Protein AF-K2EK79-F1 (afdb_monomer_lite)

Foldseek 3Di:
DDPPPPPDPPPDDDDDDPDDPPPPDDDAAEDDFDWDPWDADVVQQKIWIFGAAPVRDTDPIAIDRVVVLVHHWYQARRHIDSDHD

pLDDT: mean 81.48, std 20.22, range [35.75, 98.38]

Sequence (85 aa):
MSKRFLRKIFFGLLSIWLGLLSAEGTAVPIIGRPCKNCKVVQATDVMTCECKNKNGDWEGASSVNVGDCGAAVFNCDGKLKCFCL

Secondary structure (DSSP, 8-state):
--S-SSSSS--SS-------------PPPEEES-EEEEEEETTTTEEEEEEB-TTSPBPSPEEEEGGGGTT-EEEETTEEESS--

Structure (mmCIF, N/CA/C/O backbone):
data_AF-K2EK79-F1
#
_entry.id   AF-K2EK79-F1
#
loop_
_atom_site.group_PDB
_atom_site.id
_atom_site.type_symbol
_atom_site.label_atom_id
_atom_site.label_alt_id
_atom_site.label_comp_id
_atom_site.label_asym_id
_atom_site.label_entity_id
_atom_site.label_seq_id
_atom_site.pdbx_PDB_ins_code
_atom_site.Cartn_x
_atom_site.Cartn_y
_atom_site.Cartn_z
_atom_site.occupancy
_atom_site.B_iso_or_equiv
_atom_site.auth_seq_id
_atom_site.auth_comp_id
_atom_site.auth_asym_id
_atom_site.auth_atom_id
_atom_site.pdbx_PDB_model_num
ATOM 1 N N . MET A 1 1 ? -12.068 45.163 -4.798 1.00 35.75 1 MET A N 1
ATOM 2 C CA . MET A 1 1 ? -12.292 45.750 -6.138 1.00 35.75 1 MET A CA 1
ATOM 3 C C . MET A 1 1 ? -11.838 44.753 -7.200 1.00 35.75 1 MET A C 1
ATOM 5 O O . MET A 1 1 ? -10.908 43.993 -6.974 1.00 35.75 1 MET A O 1
ATOM 9 N N . SER A 1 2 ? -12.615 44.657 -8.270 1.00 43.69 2 SER A N 1
ATOM 10 C CA . SER A 1 2 ? -12.822 43.484 -9.123 1.00 43.69 2 SER A CA 1
ATOM 11 C C . SER A 1 2 ? -11.719 43.248 -10.165 1.00 43.69 2 SER A C 1
ATOM 13 O O . SER A 1 2 ? -11.559 44.054 -11.072 1.00 43.69 2 SER A O 1
ATOM 15 N N . LYS A 1 3 ? -11.062 42.080 -10.139 1.00 39.84 3 LYS A N 1
ATOM 16 C CA . LYS A 1 3 ? -10.389 41.517 -11.332 1.00 39.84 3 LYS A CA 1
ATOM 17 C C . LYS A 1 3 ? -11.351 40.671 -12.192 1.00 39.84 3 LYS A C 1
ATOM 19 O O . LYS A 1 3 ? -10.922 39.936 -13.071 1.00 39.84 3 LYS A O 1
ATOM 24 N N . ARG A 1 4 ? -12.669 40.772 -11.949 1.00 50.50 4 ARG A N 1
ATOM 25 C CA . ARG A 1 4 ? -13.742 40.073 -12.685 1.00 50.50 4 ARG A CA 1
ATOM 26 C C . ARG A 1 4 ? -14.140 40.776 -13.999 1.00 50.50 4 ARG A C 1
ATOM 28 O O . A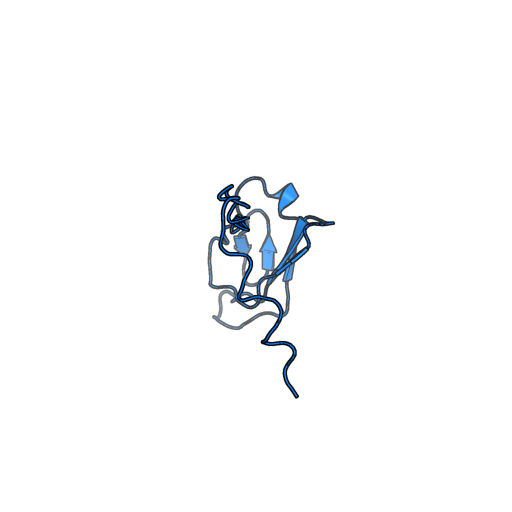RG A 1 4 ? -15.160 40.408 -14.573 1.00 50.50 4 ARG A O 1
ATOM 35 N N . PHE A 1 5 ? -13.390 41.784 -14.465 1.00 46.81 5 PHE A N 1
ATOM 36 C CA . PHE A 1 5 ? -13.818 42.645 -15.580 1.00 46.81 5 PHE A CA 1
ATOM 37 C C . PHE A 1 5 ? -13.031 42.482 -16.893 1.00 46.81 5 PHE A C 1
ATOM 39 O O . PHE A 1 5 ? -13.575 42.778 -17.947 1.00 46.81 5 PHE A O 1
ATOM 46 N N . LEU A 1 6 ? -11.817 41.919 -16.889 1.00 43.22 6 LEU A N 1
ATOM 47 C CA . LEU A 1 6 ? -11.029 41.752 -18.127 1.00 43.22 6 LEU A CA 1
ATOM 48 C C . LEU A 1 6 ? -11.113 40.354 -18.758 1.00 43.22 6 LEU A C 1
ATOM 50 O O . LEU A 1 6 ? -10.306 39.993 -19.604 1.00 43.22 6 LEU A O 1
ATOM 54 N N . ARG A 1 7 ? -12.096 39.548 -18.345 1.00 44.22 7 ARG A N 1
ATOM 55 C CA . ARG A 1 7 ? -12.354 38.215 -18.910 1.00 44.22 7 ARG A CA 1
ATOM 56 C C . ARG A 1 7 ? -13.812 38.082 -19.347 1.00 44.22 7 ARG A C 1
ATOM 58 O O . ARG A 1 7 ? -14.461 37.094 -19.026 1.00 44.22 7 ARG A O 1
ATOM 65 N N . LYS A 1 8 ? -14.370 39.131 -19.966 1.00 45.34 8 LYS A N 1
ATOM 66 C CA . LYS A 1 8 ? -15.771 39.139 -20.429 1.00 45.34 8 LYS A CA 1
ATOM 67 C C . LYS A 1 8 ? -16.030 39.665 -21.851 1.00 45.34 8 LYS A C 1
ATOM 69 O O . LYS A 1 8 ? -17.151 39.489 -22.298 1.00 45.34 8 LYS A O 1
ATOM 74 N N . ILE A 1 9 ? -15.080 40.261 -22.588 1.00 50.50 9 ILE A N 1
ATOM 75 C CA . ILE A 1 9 ? -15.425 40.972 -23.851 1.00 50.50 9 ILE A CA 1
ATOM 76 C C . ILE A 1 9 ? -14.425 40.751 -25.004 1.00 50.50 9 ILE A C 1
ATOM 78 O O . ILE A 1 9 ? -14.146 41.659 -25.766 1.00 50.50 9 ILE A O 1
ATOM 82 N N . PHE A 1 10 ? -13.886 39.546 -25.182 1.00 44.66 10 PHE A N 1
ATOM 83 C CA . PHE A 1 10 ? -13.346 39.147 -26.498 1.00 44.66 10 PHE A CA 1
ATOM 84 C C . PHE A 1 10 ? -13.877 37.760 -26.885 1.00 44.66 10 PHE A C 1
ATOM 86 O O . PHE A 1 10 ? -13.164 36.851 -27.288 1.00 44.66 10 PHE A O 1
ATOM 93 N N . PHE A 1 11 ? -15.192 37.617 -26.714 1.00 50.12 11 PHE A N 1
ATOM 94 C CA . PHE A 1 11 ? -16.032 36.636 -27.394 1.00 50.12 11 PHE A CA 1
ATOM 95 C C . PHE A 1 11 ? -16.366 37.181 -28.789 1.00 50.12 11 PHE A C 1
ATOM 97 O O . PHE A 1 11 ? -17.459 37.684 -29.030 1.00 50.12 11 PHE A O 1
ATOM 104 N N . GLY A 1 12 ? -15.405 37.140 -29.706 1.00 51.59 12 GLY A N 1
ATOM 105 C CA . GLY A 1 12 ? -15.643 37.545 -31.086 1.00 51.59 12 GLY A CA 1
ATOM 106 C C . GLY A 1 12 ? -14.555 37.010 -32.000 1.00 51.59 12 GLY A C 1
ATOM 107 O O . GLY A 1 12 ? -13.540 37.668 -32.168 1.00 51.59 12 GLY A O 1
ATOM 108 N N . LEU A 1 13 ? -14.794 35.830 -32.584 1.00 59.66 13 LEU A N 1
ATOM 109 C CA . LEU A 1 13 ? -14.041 35.232 -33.701 1.00 59.66 13 LEU A CA 1
ATOM 110 C C . LEU A 1 13 ? -12.690 34.549 -33.405 1.00 59.66 13 LEU A C 1
ATOM 112 O O . LEU A 1 13 ? -11.766 34.654 -34.205 1.00 59.66 13 LEU A O 1
ATOM 116 N N . LEU A 1 14 ? -12.588 33.736 -32.347 1.00 50.97 14 LEU A N 1
ATOM 117 C CA . LEU A 1 14 ? -11.592 32.650 -32.339 1.00 50.97 14 LEU A CA 1
ATOM 118 C C . LEU A 1 14 ? -12.070 31.438 -31.530 1.00 50.97 14 LEU A C 1
ATOM 120 O O . LEU A 1 14 ? -11.598 31.128 -30.439 1.00 50.97 14 LEU A O 1
ATOM 124 N N . SER A 1 15 ? -13.073 30.764 -32.077 1.00 60.09 15 SER A N 1
ATOM 125 C CA . SER A 1 15 ? -13.590 29.492 -31.583 1.00 60.09 15 SER A CA 1
ATOM 126 C C . SER A 1 15 ? -12.621 28.360 -31.935 1.00 60.09 15 SER A C 1
ATOM 128 O O . SER A 1 15 ? -12.827 27.675 -32.931 1.00 60.09 15 SER A O 1
ATOM 130 N N . ILE A 1 16 ? -11.570 28.133 -31.147 1.00 54.28 16 ILE A N 1
ATOM 131 C CA . ILE A 1 16 ? -10.827 26.864 -31.206 1.00 54.28 16 ILE A CA 1
ATOM 132 C C . ILE A 1 16 ? -10.592 26.377 -29.781 1.00 54.28 16 ILE A C 1
ATOM 134 O O . ILE A 1 16 ? -9.656 26.794 -29.110 1.00 54.28 16 ILE A O 1
ATOM 138 N N .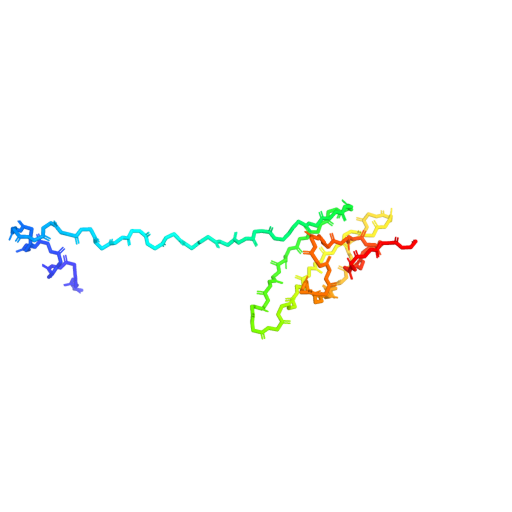 TRP A 1 17 ? -11.526 25.537 -29.325 1.00 56.00 17 TRP A N 1
ATOM 139 C CA . TRP A 1 17 ? -11.282 24.306 -28.572 1.00 56.00 17 TRP A CA 1
ATOM 140 C C . TRP A 1 17 ? -9.929 24.224 -27.847 1.00 56.00 17 TRP A C 1
ATOM 142 O O . TRP A 1 17 ? -9.086 23.395 -28.184 1.00 56.00 17 TRP A O 1
ATOM 152 N N . LEU A 1 18 ? -9.710 25.044 -26.816 1.00 53.78 18 LEU A N 1
ATOM 153 C CA . LEU A 1 18 ? -8.695 24.708 -25.825 1.00 53.78 18 LEU A CA 1
ATOM 154 C C . LEU A 1 18 ? -9.293 23.560 -25.014 1.00 53.78 18 LEU A C 1
ATOM 156 O O . LEU A 1 18 ? -10.193 23.768 -24.199 1.00 53.78 18 LEU A O 1
ATOM 160 N N . GLY A 1 19 ? -8.890 22.347 -25.391 1.00 53.00 19 GLY A N 1
ATOM 161 C CA . GLY A 1 19 ? -9.466 21.095 -24.935 1.00 53.00 19 GLY A CA 1
ATOM 162 C C . GLY A 1 19 ? -9.658 21.050 -23.426 1.00 53.00 19 GLY A C 1
ATOM 163 O O . GLY A 1 19 ? -8.836 21.545 -22.652 1.00 53.00 19 GLY A O 1
ATOM 164 N N . LEU A 1 20 ? -10.751 20.408 -23.015 1.00 59.50 20 LEU A N 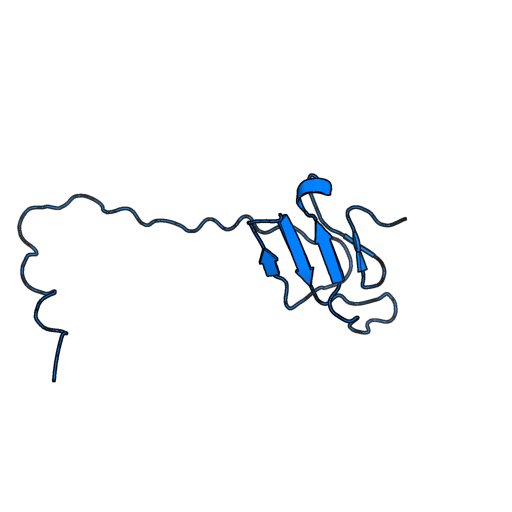1
ATOM 165 C CA . LEU A 1 20 ? -10.813 19.813 -21.693 1.00 59.50 20 LEU A CA 1
ATOM 166 C C . LEU A 1 20 ? -9.601 18.885 -21.566 1.00 59.50 20 LEU A C 1
ATOM 168 O O . LEU A 1 20 ? -9.591 17.796 -22.134 1.00 59.50 20 LEU A O 1
ATOM 172 N N . LEU A 1 21 ? -8.574 19.315 -20.838 1.00 56.69 21 LEU A N 1
ATOM 173 C CA . LEU A 1 21 ? -7.570 18.401 -20.324 1.00 56.69 21 LEU A CA 1
ATOM 174 C C . LEU A 1 21 ? -8.278 17.568 -19.250 1.00 56.69 21 LEU A C 1
ATOM 176 O O . LEU A 1 21 ? -8.403 17.992 -18.101 1.00 56.69 21 LEU A O 1
ATOM 180 N N . SER A 1 22 ? -8.837 16.431 -19.658 1.00 60.53 22 SER A N 1
ATOM 181 C CA . SER A 1 22 ? -9.316 15.414 -18.731 1.00 60.53 22 SER A CA 1
ATOM 182 C C . SER A 1 22 ? -8.095 14.879 -17.985 1.00 60.53 22 SER A C 1
ATOM 184 O O . SER A 1 22 ? -7.178 14.336 -18.596 1.00 60.53 22 SER A O 1
ATOM 186 N N . ALA A 1 23 ? -8.031 15.092 -16.672 1.00 60.91 23 ALA A N 1
ATOM 187 C CA . ALA A 1 23 ? -7.069 14.391 -15.834 1.00 60.91 23 ALA A CA 1
ATOM 188 C C . ALA A 1 23 ? -7.596 12.967 -15.634 1.00 60.91 23 ALA A C 1
ATOM 190 O O . ALA A 1 23 ? -8.346 12.692 -14.698 1.00 60.91 23 ALA A O 1
ATOM 191 N N . GLU A 1 24 ? -7.251 12.072 -16.553 1.00 61.03 24 GLU A N 1
ATOM 192 C CA . GLU A 1 24 ? -7.590 10.656 -16.456 1.00 61.03 24 GLU A CA 1
ATOM 193 C C . GLU A 1 24 ? -6.646 10.017 -15.438 1.00 61.03 24 GLU A C 1
ATOM 195 O O . GLU A 1 24 ? -5.543 9.581 -15.752 1.00 61.03 24 GLU A O 1
ATOM 200 N N . GLY A 1 25 ? -7.042 10.046 -14.165 1.00 59.56 25 GLY A N 1
ATOM 201 C CA . GLY A 1 25 ? -6.360 9.279 -13.134 1.00 59.56 25 GLY A CA 1
ATOM 202 C C . GLY A 1 25 ? -6.755 7.815 -13.266 1.00 59.56 25 GLY A C 1
ATOM 203 O O . GLY A 1 25 ? -7.901 7.465 -12.984 1.00 59.56 25 GLY A O 1
ATOM 204 N N . THR A 1 26 ? -5.827 6.948 -13.670 1.00 65.50 26 THR A N 1
ATOM 205 C CA . THR A 1 26 ? -6.043 5.500 -13.603 1.00 65.50 26 THR A CA 1
ATOM 206 C C . THR A 1 26 ? -6.156 5.101 -12.135 1.00 65.50 26 THR A C 1
ATOM 208 O O . THR A 1 26 ? -5.170 5.119 -11.395 1.00 65.50 26 THR A O 1
ATOM 211 N N . ALA A 1 27 ? -7.368 4.782 -11.683 1.00 77.81 27 ALA A N 1
ATOM 212 C CA . ALA A 1 27 ? -7.560 4.229 -10.353 1.00 77.81 27 ALA A CA 1
ATOM 213 C C . ALA A 1 27 ? -6.882 2.853 -10.294 1.00 77.81 27 ALA A C 1
ATOM 215 O O . ALA A 1 27 ? -7.233 1.954 -11.056 1.00 77.81 27 ALA A O 1
ATOM 216 N N . VAL A 1 28 ? -5.911 2.686 -9.397 1.00 86.25 28 VAL A N 1
ATOM 217 C CA . VAL A 1 28 ? -5.295 1.380 -9.137 1.00 86.25 28 VAL A CA 1
ATOM 218 C C . VAL A 1 28 ? -6.256 0.576 -8.252 1.00 86.25 28 VAL A C 1
ATOM 220 O O . VAL A 1 28 ? -6.568 1.027 -7.144 1.00 86.25 28 VAL A O 1
ATOM 223 N N . PRO A 1 29 ? -6.758 -0.586 -8.706 1.00 91.81 29 PRO A N 1
ATOM 224 C CA . PRO A 1 29 ? -7.688 -1.383 -7.919 1.00 91.81 29 PRO A CA 1
ATOM 225 C C . PRO A 1 29 ? -6.990 -1.988 -6.696 1.00 91.81 29 PRO A C 1
ATOM 227 O O . PRO A 1 29 ? -5.878 -2.514 -6.795 1.00 91.81 29 PRO A O 1
ATOM 230 N N . ILE A 1 30 ? -7.677 -1.947 -5.550 1.00 95.31 30 ILE A N 1
ATOM 231 C CA . ILE A 1 30 ? -7.263 -2.631 -4.321 1.00 95.31 30 ILE A CA 1
ATOM 232 C C . ILE A 1 30 ? -8.234 -3.783 -4.057 1.00 95.31 30 ILE A C 1
ATOM 234 O O . ILE A 1 30 ? -9.429 -3.565 -3.860 1.00 95.31 30 ILE A O 1
ATOM 238 N N . ILE A 1 31 ? -7.717 -5.007 -4.051 1.00 96.38 31 ILE A N 1
ATOM 239 C CA . ILE A 1 31 ? -8.470 -6.244 -3.849 1.00 96.38 31 ILE A CA 1
ATOM 240 C C . ILE A 1 31 ? -8.403 -6.651 -2.374 1.00 96.38 31 ILE A C 1
ATOM 242 O O . ILE A 1 31 ? -7.354 -6.581 -1.732 1.00 96.38 31 ILE A O 1
ATOM 246 N N . GLY A 1 32 ? -9.526 -7.121 -1.835 1.00 95.94 32 GLY A N 1
ATOM 247 C CA . GLY A 1 32 ? -9.631 -7.609 -0.464 1.00 95.94 32 GLY A CA 1
ATOM 248 C C . GLY A 1 32 ? -10.435 -6.668 0.424 1.00 95.94 32 GLY A C 1
ATOM 249 O O . GLY A 1 32 ? -11.452 -6.112 0.012 1.00 95.94 32 GLY A O 1
ATOM 250 N N . ARG A 1 33 ? -10.019 -6.535 1.685 1.00 96.69 33 ARG A N 1
ATOM 251 C CA . ARG A 1 33 ? -10.738 -5.721 2.674 1.00 96.69 33 ARG A CA 1
ATOM 252 C C . ARG A 1 33 ? -10.579 -4.220 2.396 1.00 96.69 33 ARG A C 1
ATOM 254 O O . ARG A 1 33 ? -9.570 -3.823 1.814 1.00 96.69 33 ARG A O 1
ATOM 261 N N . PRO A 1 34 ? -11.516 -3.372 2.865 1.00 97.12 34 PRO A N 1
ATOM 262 C CA . PRO A 1 34 ? -11.507 -1.945 2.562 1.00 97.12 34 PRO A CA 1
ATOM 263 C C . PRO A 1 34 ? -10.212 -1.237 2.964 1.00 97.12 34 PRO A C 1
ATOM 265 O O . PRO A 1 34 ? -9.661 -1.490 4.039 1.00 97.12 34 PRO A O 1
ATOM 268 N N . CYS A 1 35 ? -9.799 -0.288 2.127 1.00 97.69 35 CYS A N 1
ATOM 269 C CA . CYS A 1 35 ? -8.744 0.677 2.410 1.00 97.69 35 CYS A CA 1
ATOM 270 C C . CYS A 1 35 ? -9.277 2.107 2.232 1.00 97.69 35 CYS A C 1
ATOM 272 O O . CYS A 1 35 ? -10.248 2.334 1.509 1.00 97.69 35 CYS A O 1
ATOM 274 N N . LYS A 1 36 ? -8.658 3.070 2.913 1.00 96.62 36 LYS A N 1
ATOM 275 C CA . LYS A 1 36 ? -8.995 4.498 2.876 1.00 96.62 36 LYS A CA 1
ATOM 276 C C . LYS A 1 36 ? -7.726 5.348 2.827 1.00 96.62 36 LYS A C 1
ATOM 278 O O . LYS A 1 36 ? -6.620 4.841 3.006 1.00 96.62 36 LYS A O 1
ATOM 283 N N . ASN A 1 37 ? -7.901 6.653 2.609 1.00 96.06 37 ASN A N 1
ATOM 284 C CA . ASN A 1 37 ? -6.814 7.640 2.589 1.00 96.06 37 ASN A CA 1
ATOM 285 C C . ASN A 1 37 ? -5.691 7.297 1.592 1.00 96.06 37 ASN A C 1
ATOM 287 O O . ASN A 1 37 ? -4.527 7.620 1.822 1.00 96.06 37 ASN A O 1
ATOM 291 N N . CYS A 1 38 ? -6.052 6.643 0.486 1.00 94.94 38 CYS A N 1
ATOM 292 C CA . CYS A 1 38 ? -5.110 6.180 -0.519 1.00 94.94 38 CYS A CA 1
ATOM 293 C C . CYS A 1 38 ? -4.506 7.330 -1.324 1.00 94.94 38 CYS A C 1
ATOM 295 O O . CYS A 1 38 ? -5.219 8.218 -1.795 1.00 94.94 38 CYS A O 1
ATOM 297 N N . LYS A 1 39 ? -3.186 7.291 -1.503 1.00 93.94 39 LYS A N 1
ATOM 298 C CA . LYS A 1 39 ? -2.414 8.252 -2.296 1.00 93.94 39 LYS A CA 1
ATOM 299 C C . LYS A 1 39 ? -1.382 7.505 -3.122 1.00 93.94 39 LYS A C 1
ATOM 301 O O . LYS A 1 39 ? -0.768 6.576 -2.611 1.00 93.94 39 LYS A O 1
ATOM 306 N N . VAL A 1 40 ? -1.172 7.936 -4.361 1.00 91.94 40 VAL A N 1
ATOM 307 C CA . VAL A 1 40 ? -0.113 7.422 -5.23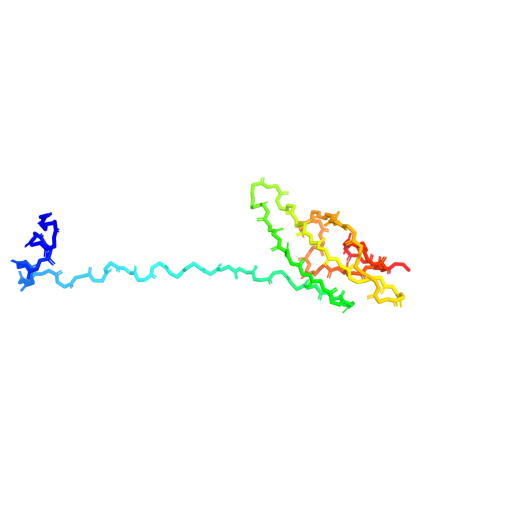6 1.00 91.94 40 VAL A CA 1
ATOM 308 C C . VAL A 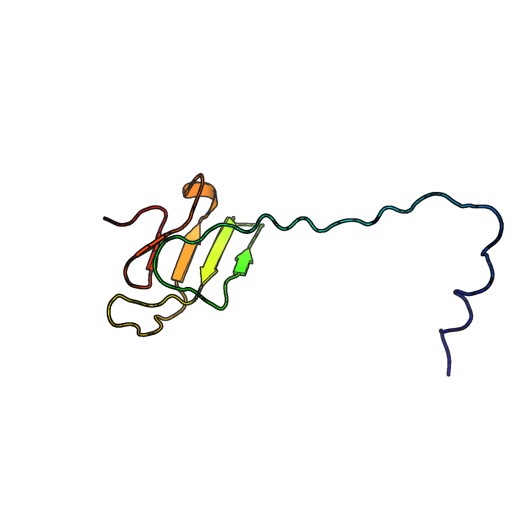1 40 ? 0.849 8.558 -5.550 1.00 91.94 40 VAL A C 1
ATOM 310 O O . VAL A 1 40 ? 0.424 9.641 -5.958 1.00 91.94 40 VAL A O 1
ATOM 313 N N . VAL A 1 41 ? 2.141 8.320 -5.349 1.00 91.50 41 VAL A N 1
ATOM 314 C CA . VAL A 1 41 ? 3.208 9.241 -5.745 1.00 91.50 41 VAL A CA 1
ATOM 315 C C . VAL A 1 41 ? 3.705 8.815 -7.121 1.00 91.50 41 VAL A C 1
ATOM 317 O O . VAL A 1 41 ? 4.480 7.874 -7.223 1.00 91.50 41 VAL A O 1
ATOM 320 N N . GLN A 1 42 ? 3.273 9.514 -8.177 1.00 86.62 42 GLN A N 1
ATOM 321 C CA . GLN A 1 42 ? 3.603 9.151 -9.568 1.00 86.62 42 GLN A CA 1
ATOM 322 C C . GLN A 1 42 ? 5.113 9.132 -9.860 1.00 86.62 42 GLN A C 1
ATOM 324 O O . GLN A 1 42 ? 5.560 8.404 -10.729 1.00 86.62 42 GLN A O 1
ATOM 329 N N . ALA A 1 43 ? 5.919 9.914 -9.134 1.00 89.50 43 ALA A N 1
ATOM 330 C CA . ALA A 1 43 ? 7.370 9.933 -9.331 1.00 89.50 43 ALA A CA 1
ATOM 331 C C . ALA A 1 43 ? 8.072 8.637 -8.882 1.00 89.50 43 ALA A C 1
ATOM 333 O O . ALA A 1 43 ? 9.212 8.402 -9.271 1.00 89.50 43 ALA A O 1
ATOM 334 N N . THR A 1 44 ? 7.427 7.833 -8.030 1.00 92.56 44 THR A N 1
ATOM 335 C CA . THR A 1 44 ? 8.014 6.617 -7.448 1.00 92.56 44 THR A CA 1
ATOM 336 C C . THR A 1 44 ? 7.096 5.402 -7.549 1.00 92.56 44 THR A C 1
ATOM 338 O O . THR A 1 44 ? 7.425 4.364 -6.988 1.00 92.56 44 THR A O 1
ATOM 341 N N . ASP A 1 45 ? 5.913 5.552 -8.150 1.00 92.31 45 ASP A N 1
ATOM 342 C CA . ASP A 1 45 ? 4.830 4.561 -8.178 1.00 92.31 45 ASP A CA 1
ATOM 343 C C . ASP A 1 45 ? 4.465 3.977 -6.803 1.00 92.31 45 ASP A C 1
ATOM 345 O O . ASP A 1 45 ? 3.895 2.896 -6.677 1.00 92.31 45 ASP A O 1
ATOM 349 N N . VAL A 1 46 ? 4.744 4.714 -5.725 1.00 95.44 46 VAL A N 1
ATOM 350 C CA . VAL A 1 46 ? 4.420 4.254 -4.373 1.00 95.44 46 VAL A CA 1
ATOM 351 C C . VAL A 1 46 ? 2.984 4.636 -4.057 1.00 95.44 46 VAL A C 1
ATOM 353 O O . VAL A 1 46 ? 2.641 5.820 -3.989 1.00 95.44 46 VAL A O 1
ATOM 356 N N . MET A 1 47 ? 2.152 3.626 -3.825 1.00 95.44 47 MET A N 1
ATOM 357 C CA . MET A 1 47 ? 0.843 3.777 -3.211 1.00 95.44 47 MET A CA 1
ATOM 358 C C . MET A 1 47 ? 0.965 3.640 -1.698 1.00 95.44 47 MET A C 1
ATOM 360 O O . MET A 1 47 ? 1.585 2.700 -1.212 1.00 95.44 47 MET A O 1
ATOM 364 N N . THR A 1 48 ? 0.289 4.520 -0.965 1.00 97.25 48 THR A N 1
ATOM 365 C CA . THR A 1 48 ? 0.120 4.435 0.487 1.00 97.25 48 THR A CA 1
ATOM 366 C C . THR A 1 48 ? -1.362 4.512 0.840 1.00 97.25 48 THR A C 1
ATOM 368 O O . THR A 1 48 ? -2.047 5.408 0.352 1.00 97.25 48 THR A O 1
ATOM 371 N N . CYS A 1 49 ? -1.851 3.620 1.704 1.00 97.62 49 CYS A N 1
ATOM 372 C CA . CYS A 1 49 ? -3.233 3.595 2.201 1.00 97.62 49 CYS A CA 1
ATOM 373 C C . CYS A 1 49 ? -3.298 3.141 3.667 1.00 97.62 49 CYS A C 1
ATOM 375 O O . CYS A 1 49 ? -2.399 2.459 4.153 1.00 97.62 49 CYS A O 1
ATOM 377 N N . GLU A 1 50 ? -4.406 3.433 4.346 1.00 98.25 50 GLU A N 1
ATOM 378 C CA . GLU A 1 50 ? -4.794 2.782 5.605 1.00 98.25 50 GLU A CA 1
ATOM 379 C C . GLU A 1 50 ? -5.796 1.666 5.300 1.00 98.25 50 GLU A C 1
ATOM 381 O O . GLU A 1 50 ? -6.813 1.910 4.648 1.00 98.25 50 GLU A O 1
ATOM 386 N N . CYS A 1 51 ? -5.539 0.449 5.766 1.00 98.38 51 CYS A N 1
ATOM 387 C CA . CYS A 1 51 ? -6.290 -0.736 5.357 1.00 98.38 51 CYS A CA 1
ATOM 388 C C . CYS A 1 51 ? -6.842 -1.502 6.557 1.00 98.38 51 CYS A C 1
ATOM 390 O O . CYS A 1 51 ? -6.209 -1.565 7.609 1.00 98.38 51 CYS A O 1
ATOM 392 N N . LYS A 1 52 ? -8.027 -2.105 6.401 1.00 98.38 52 LYS A N 1
ATOM 393 C CA . LYS A 1 52 ? -8.595 -2.965 7.444 1.00 98.38 52 LYS A CA 1
ATOM 394 C C . LYS A 1 52 ? -7.881 -4.311 7.520 1.00 98.38 52 LYS A C 1
ATOM 396 O O . LYS A 1 52 ? -7.746 -4.979 6.493 1.00 98.38 52 LYS A O 1
ATOM 401 N N . ASN A 1 53 ? -7.527 -4.739 8.728 1.00 97.88 53 ASN A N 1
ATOM 402 C CA . ASN A 1 53 ? -7.043 -6.089 9.009 1.00 97.88 53 ASN A CA 1
ATOM 403 C C . ASN A 1 53 ? -8.199 -7.116 9.075 1.00 97.88 53 ASN A C 1
ATOM 405 O O . ASN A 1 53 ? -9.382 -6.802 8.851 1.00 97.88 53 ASN A O 1
ATOM 409 N N . LYS A 1 54 ? -7.874 -8.376 9.375 1.00 97.12 54 LYS A N 1
ATOM 410 C CA . LYS A 1 54 ? -8.836 -9.481 9.470 1.00 97.12 54 LYS A CA 1
ATOM 411 C C . LYS A 1 54 ? -9.820 -9.349 10.633 1.00 97.12 54 LYS A C 1
ATOM 413 O O . LYS A 1 54 ? -10.945 -9.841 10.523 1.00 97.12 54 LYS A O 1
ATOM 418 N N . ASN A 1 55 ? -9.432 -8.629 11.680 1.00 97.75 55 ASN A N 1
ATOM 419 C CA . ASN A 1 55 ? -10.272 -8.320 12.836 1.00 97.75 55 ASN A CA 1
ATOM 420 C C . ASN A 1 55 ? -11.211 -7.131 12.559 1.00 97.75 55 ASN A C 1
ATOM 422 O O . ASN A 1 55 ? -12.198 -6.944 13.261 1.00 97.75 55 ASN A O 1
ATOM 426 N N . GLY A 1 56 ? -10.966 -6.378 11.480 1.00 97.56 56 GLY A N 1
ATOM 427 C CA . GLY A 1 56 ? -11.767 -5.222 11.078 1.00 97.56 56 GLY A CA 1
ATOM 428 C C . GLY A 1 56 ? -11.213 -3.881 11.560 1.00 97.56 56 GLY A C 1
ATOM 429 O O . GLY A 1 56 ? -11.812 -2.848 11.232 1.00 97.56 56 GLY A O 1
ATOM 430 N N . ASP A 1 57 ? -10.080 -3.897 12.263 1.00 98.25 57 ASP A N 1
ATOM 431 C CA . ASP A 1 57 ? -9.375 -2.706 12.730 1.00 98.25 57 ASP A CA 1
ATOM 432 C C . ASP A 1 57 ? -8.624 -2.042 11.579 1.00 98.25 57 ASP A C 1
ATOM 434 O O . ASP A 1 57 ? -8.173 -2.704 10.643 1.00 98.25 57 ASP A O 1
ATOM 438 N N . TRP A 1 58 ? -8.493 -0.719 11.644 1.00 98.06 58 TRP A N 1
ATOM 439 C CA . TRP A 1 58 ? -7.678 0.036 10.698 1.00 98.06 58 TRP A CA 1
ATOM 440 C C . TRP A 1 58 ? -6.214 -0.028 11.115 1.00 98.06 58 TRP A C 1
ATOM 442 O O . TRP A 1 58 ? -5.847 0.499 12.163 1.00 98.06 58 TRP A O 1
ATOM 452 N N . GLU A 1 59 ? -5.381 -0.628 10.273 1.00 96.88 59 GLU A N 1
ATOM 453 C CA . GLU A 1 59 ? -3.936 -0.555 10.438 1.00 96.88 59 GLU A CA 1
ATOM 454 C C . GLU A 1 59 ? -3.419 0.826 10.027 1.00 96.88 59 GLU A C 1
ATOM 456 O O . GLU A 1 59 ? -4.017 1.522 9.197 1.00 96.88 59 GLU A O 1
ATOM 461 N N . GLY A 1 60 ? -2.268 1.204 10.589 1.00 93.62 60 GLY A N 1
ATOM 462 C CA . GLY A 1 60 ? -1.535 2.389 10.152 1.00 93.62 60 GLY A CA 1
ATOM 463 C C . GLY A 1 60 ? -1.184 2.342 8.660 1.00 93.62 60 GLY A C 1
ATOM 464 O O . GLY A 1 60 ? -1.294 1.303 8.005 1.00 93.62 60 GLY A O 1
ATOM 465 N N . ALA A 1 61 ? -0.735 3.480 8.128 1.00 95.38 61 ALA A N 1
ATOM 466 C CA . ALA A 1 61 ? -0.415 3.619 6.713 1.00 95.38 61 ALA A CA 1
ATOM 467 C C . ALA A 1 61 ? 0.557 2.523 6.234 1.00 95.38 61 ALA A C 1
ATOM 469 O O . ALA A 1 61 ? 1.669 2.387 6.745 1.00 95.38 61 ALA A O 1
ATOM 470 N N . SER A 1 62 ? 0.124 1.750 5.242 1.00 97.25 62 SER A N 1
ATOM 471 C CA . SER A 1 62 ? 0.922 0.747 4.542 1.00 97.25 62 SER A CA 1
ATOM 472 C C . SER A 1 62 ? 1.233 1.250 3.143 1.00 97.25 62 SER A C 1
ATOM 474 O O . SER A 1 62 ? 0.391 1.904 2.530 1.00 97.25 62 SER A O 1
ATOM 476 N N . SER A 1 63 ? 2.406 0.900 2.621 1.00 97.44 63 SER A N 1
ATOM 477 C CA . SER A 1 63 ? 2.847 1.289 1.284 1.00 97.44 63 SER A CA 1
ATOM 478 C C . SER A 1 63 ? 3.253 0.094 0.424 1.00 97.44 63 SER A C 1
ATOM 480 O O . SER A 1 63 ? 3.687 -0.935 0.939 1.00 97.44 63 SER A O 1
ATOM 482 N N . VAL A 1 64 ? 3.096 0.238 -0.889 1.00 97.12 64 VAL A N 1
ATOM 483 C CA . VAL A 1 64 ? 3.560 -0.715 -1.904 1.00 97.12 64 VAL A CA 1
ATOM 484 C C . VAL A 1 64 ? 3.929 0.044 -3.176 1.00 97.12 64 VAL A C 1
ATOM 486 O O . VAL A 1 64 ? 3.304 1.056 -3.494 1.00 97.12 64 VAL A O 1
ATOM 489 N N . ASN A 1 65 ? 4.932 -0.432 -3.905 1.00 95.69 65 ASN A N 1
ATOM 490 C CA . ASN A 1 65 ? 5.199 0.041 -5.256 1.00 95.69 65 ASN A CA 1
ATOM 491 C C . ASN A 1 65 ? 4.208 -0.631 -6.219 1.00 95.69 65 ASN A C 1
ATOM 493 O O . ASN A 1 65 ? 4.236 -1.849 -6.388 1.00 95.69 65 ASN A O 1
ATOM 497 N N . VAL A 1 66 ? 3.304 0.143 -6.816 1.00 93.94 66 VAL A N 1
ATOM 498 C CA . VAL A 1 66 ? 2.263 -0.399 -7.704 1.00 93.94 66 VAL A CA 1
ATOM 499 C C . VAL A 1 66 ? 2.816 -0.823 -9.056 1.00 93.94 66 VAL A C 1
ATOM 501 O O . VAL A 1 66 ? 2.243 -1.721 -9.672 1.00 93.94 66 VAL A O 1
ATOM 504 N N . GLY A 1 67 ? 3.939 -0.234 -9.485 1.00 91.25 67 GLY A N 1
ATOM 505 C CA . GLY A 1 67 ? 4.646 -0.635 -10.701 1.00 91.25 67 GLY A CA 1
ATOM 506 C C . GLY A 1 67 ? 5.117 -2.090 -10.641 1.00 91.25 67 GLY A C 1
ATOM 507 O O . GLY A 1 67 ? 5.112 -2.780 -11.658 1.00 91.25 67 GLY A O 1
ATOM 508 N N . ASP A 1 68 ? 5.406 -2.597 -9.438 1.00 92.62 68 ASP A N 1
ATOM 509 C CA . ASP A 1 68 ? 5.846 -3.980 -9.224 1.00 92.62 68 ASP A CA 1
ATOM 510 C C . ASP A 1 68 ? 4.678 -4.989 -9.233 1.00 92.62 68 ASP A C 1
ATOM 512 O O . ASP A 1 68 ? 4.894 -6.193 -9.376 1.00 92.62 68 ASP A O 1
ATOM 516 N N . CYS A 1 69 ? 3.431 -4.525 -9.077 1.00 92.25 69 CYS A N 1
ATOM 517 C CA . CYS A 1 69 ? 2.263 -5.396 -8.908 1.00 92.25 69 CYS A CA 1
ATOM 518 C C . CYS A 1 69 ? 1.533 -5.740 -10.217 1.00 92.25 69 CYS A C 1
ATOM 520 O O . CYS A 1 69 ? 0.633 -6.585 -10.222 1.00 92.25 69 CYS A O 1
ATOM 522 N N . GLY A 1 70 ? 1.904 -5.100 -11.328 1.00 82.62 70 GLY A N 1
ATOM 523 C CA . GLY A 1 70 ? 1.390 -5.372 -12.672 1.00 82.62 70 GLY A CA 1
ATOM 524 C C . GLY A 1 70 ? -0.050 -4.907 -12.917 1.00 82.62 70 GLY A C 1
ATOM 525 O O . GLY A 1 70 ? -0.274 -4.066 -13.781 1.00 82.62 70 GLY A O 1
ATOM 526 N N . ALA A 1 71 ? -1.032 -5.449 -12.186 1.00 81.00 71 ALA A N 1
ATOM 527 C CA . ALA A 1 71 ? -2.459 -5.226 -12.462 1.00 81.00 71 ALA A CA 1
ATOM 528 C C . ALA A 1 71 ? -3.286 -4.743 -11.261 1.00 81.00 71 ALA A C 1
ATOM 530 O O . ALA A 1 71 ? -4.242 -3.989 -11.441 1.00 81.00 71 ALA A O 1
ATOM 531 N N . ALA A 1 72 ? -2.960 -5.177 -10.042 1.00 91.38 72 ALA A N 1
ATOM 532 C CA . ALA A 1 72 ? -3.738 -4.837 -8.855 1.00 91.38 72 ALA A CA 1
ATOM 533 C C . ALA A 1 72 ? -2.890 -4.867 -7.588 1.00 91.38 72 ALA A C 1
ATOM 535 O O . ALA A 1 72 ? -1.870 -5.548 -7.514 1.00 91.38 72 ALA A O 1
ATOM 536 N N . VAL A 1 73 ? -3.363 -4.160 -6.570 1.00 96.19 73 VAL A N 1
ATOM 537 C CA . VAL A 1 73 ? -2.817 -4.209 -5.215 1.00 96.19 73 VAL A CA 1
ATOM 538 C C . VAL A 1 73 ? -3.783 -4.989 -4.330 1.00 96.19 73 VAL A C 1
ATOM 540 O O . VAL A 1 73 ? -4.991 -4.960 -4.537 1.00 96.19 73 VAL A O 1
ATOM 543 N N . PHE A 1 74 ? -3.274 -5.677 -3.319 1.00 97.38 74 PHE A N 1
ATOM 544 C CA . PHE A 1 74 ? -4.053 -6.468 -2.379 1.00 97.38 74 PHE A CA 1
ATOM 545 C C . PHE A 1 74 ? -3.898 -5.916 -0.968 1.00 97.38 74 PHE A C 1
ATOM 547 O O . PHE A 1 74 ? -2.797 -5.563 -0.545 1.00 97.38 74 PHE A O 1
ATOM 554 N N . ASN A 1 75 ? -4.995 -5.888 -0.219 1.00 97.56 75 ASN A N 1
ATOM 555 C CA . ASN A 1 75 ? -4.959 -5.724 1.226 1.00 97.56 75 ASN A CA 1
ATOM 556 C C . ASN A 1 75 ? -4.822 -7.098 1.901 1.00 97.56 75 ASN A C 1
ATOM 558 O O . ASN A 1 75 ? -5.798 -7.845 2.018 1.00 97.56 75 ASN A O 1
ATOM 562 N N 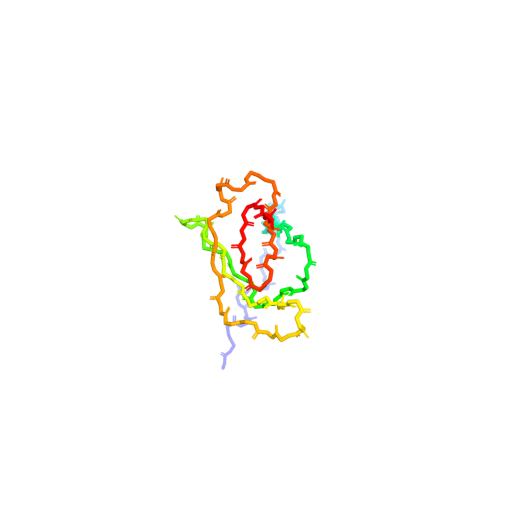. CYS A 1 76 ? -3.621 -7.398 2.384 1.00 97.75 76 CYS A N 1
ATOM 563 C CA . CYS A 1 76 ? -3.278 -8.628 3.085 1.00 97.75 76 CYS A CA 1
ATOM 564 C C . CYS A 1 76 ? -3.163 -8.362 4.588 1.00 97.75 76 CYS A C 1
ATOM 566 O O . CYS A 1 76 ? -2.115 -7.937 5.071 1.00 97.75 76 CYS A O 1
ATOM 568 N N . ASP A 1 77 ? -4.258 -8.599 5.315 1.00 97.31 77 ASP A N 1
ATOM 569 C CA . ASP A 1 77 ? -4.364 -8.393 6.771 1.00 97.31 77 ASP A CA 1
ATOM 570 C C . ASP A 1 77 ? -3.922 -6.980 7.213 1.00 97.31 77 ASP A C 1
ATOM 572 O O . ASP A 1 77 ? -3.174 -6.802 8.170 1.00 97.31 77 ASP A O 1
ATOM 576 N N . GLY A 1 78 ? -4.362 -5.957 6.471 1.00 97.69 78 GLY A N 1
ATOM 577 C CA . GLY A 1 78 ? -4.063 -4.548 6.734 1.00 97.69 78 GLY A CA 1
ATOM 578 C C . GLY A 1 78 ? -2.749 -4.043 6.127 1.00 97.69 78 GLY A C 1
ATOM 579 O O . GLY A 1 78 ? -2.378 -2.890 6.349 1.00 97.69 78 GLY A O 1
ATOM 580 N N . LYS A 1 79 ? -2.047 -4.865 5.335 1.00 97.69 79 LYS A N 1
ATOM 581 C CA . LYS A 1 79 ? -0.834 -4.479 4.595 1.00 97.69 79 LYS A CA 1
ATOM 582 C C . LYS A 1 79 ? -1.065 -4.525 3.087 1.00 97.69 79 LYS A C 1
ATOM 584 O O . LYS A 1 79 ? -1.557 -5.524 2.571 1.00 97.69 79 LYS A O 1
ATOM 589 N N . LEU A 1 80 ? -0.671 -3.469 2.379 1.00 97.62 80 LEU A N 1
ATOM 590 C CA . LEU A 1 80 ? -0.668 -3.447 0.915 1.00 97.62 80 LEU A CA 1
ATOM 591 C C . LEU A 1 80 ? 0.433 -4.370 0.372 1.00 97.62 80 LEU A C 1
ATOM 593 O O . LEU A 1 80 ? 1.581 -4.278 0.808 1.00 97.62 80 LEU A O 1
ATOM 597 N N . LYS A 1 81 ? 0.092 -5.246 -0.578 1.00 96.94 81 LYS A N 1
ATOM 598 C CA . LYS A 1 81 ? 1.025 -6.150 -1.277 1.00 96.94 81 LYS A CA 1
ATOM 599 C C . LYS A 1 81 ? 0.588 -6.384 -2.723 1.00 96.94 81 LYS A C 1
ATOM 601 O O . LYS A 1 81 ? -0.569 -6.159 -3.057 1.00 96.94 81 LYS A O 1
ATOM 606 N N . CYS A 1 82 ? 1.477 -6.911 -3.562 1.00 95.56 82 CYS A N 1
ATOM 607 C CA . CYS A 1 82 ? 1.118 -7.355 -4.915 1.00 95.56 82 CYS A CA 1
ATOM 608 C C . CYS A 1 82 ? 0.357 -8.691 -4.945 1.00 95.56 82 CYS A C 1
ATOM 610 O O . CYS A 1 82 ? -0.253 -9.021 -5.952 1.00 95.56 82 CYS A O 1
ATOM 612 N N . PHE A 1 83 ? 0.389 -9.460 -3.854 1.00 93.88 83 PHE A N 1
ATOM 613 C CA . PHE A 1 83 ? -0.400 -10.676 -3.649 1.00 93.88 83 PHE A CA 1
ATOM 614 C C . PHE A 1 83 ? -0.468 -11.007 -2.149 1.00 93.88 83 PHE A C 1
ATOM 616 O O . PHE A 1 83 ? 0.406 -10.597 -1.376 1.00 93.88 83 PHE A O 1
ATOM 623 N N . CYS A 1 84 ? -1.491 -11.758 -1.737 1.00 93.31 84 CYS A N 1
ATOM 624 C CA . CYS A 1 84 ? -1.572 -12.338 -0.395 1.00 93.31 84 CYS A CA 1
ATOM 625 C C . CYS A 1 84 ? -1.140 -13.804 -0.442 1.00 93.31 84 CYS A C 1
ATOM 627 O O . CYS A 1 84 ? -1.543 -14.528 -1.349 1.00 93.31 84 CYS A O 1
ATOM 629 N N . LEU A 1 85 ? -0.311 -14.203 0.523 1.00 82.12 85 LEU A N 1
ATOM 630 C CA . LEU A 1 85 ? 0.051 -15.597 0.780 1.00 82.12 85 LEU A CA 1
ATOM 631 C C . LEU A 1 85 ? -0.929 -16.220 1.773 1.00 82.12 85 LEU A C 1
ATOM 633 O O . LEU A 1 85 ? -1.416 -15.457 2.642 1.00 82.12 85 LEU A O 1
#

Radius of gyration: 21.24 Å; chains: 1; bounding box: 24×61×46 Å